Protein AF-A0A7U7GEY7-F1 (afdb_monomer_lite)

Sequence (68 aa):
MNKSPVLPVLEVRRWKRRGEPYAVYYAPDMAIRAHDHNYLLRLVSDRVALQTPTRFTLLPQFRSLDLH

pLDDT: mean 75.41, std 11.74, range [43.09, 90.19]

Foldseek 3Di:
DDDDPPDPPQPWDWADDPPDPDIDIHRPVVVVVVPPPCQVVLVVLQVVCVVCVVVDDDDPVSHHPPPD

Radius of gyration: 17.68 Å; chains: 1; bounding box: 32×44×42 Å

Structure (mmCIF, N/CA/C/O backbone):
data_AF-A0A7U7GEY7-F1
#
_entry.id   AF-A0A7U7GEY7-F1
#
loop_
_atom_site.group_PDB
_atom_site.id
_atom_site.type_symbol
_atom_site.label_atom_id
_atom_site.label_alt_id
_atom_site.label_comp_id
_atom_site.label_asym_id
_atom_site.label_e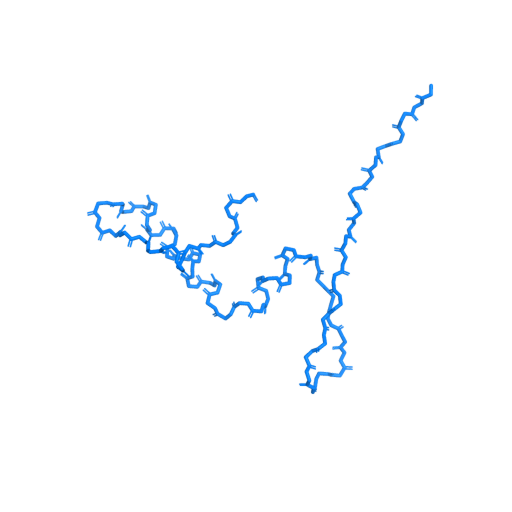ntity_id
_atom_site.label_seq_id
_atom_site.pdbx_PDB_ins_code
_atom_site.Cartn_x
_atom_site.Cartn_y
_atom_site.Cartn_z
_atom_site.occupancy
_atom_site.B_iso_or_equiv
_atom_site.auth_seq_id
_atom_site.auth_comp_id
_atom_site.auth_asym_id
_atom_site.auth_atom_id
_atom_site.pdbx_PDB_model_num
ATOM 1 N N . MET A 1 1 ? -10.256 36.334 -22.811 1.00 45.66 1 MET A N 1
ATOM 2 C CA . MET A 1 1 ? -9.141 35.363 -22.887 1.00 45.66 1 MET A CA 1
ATOM 3 C C . MET A 1 1 ? -9.565 34.108 -22.144 1.00 45.66 1 MET A C 1
ATOM 5 O O . MET A 1 1 ? -9.662 34.142 -20.924 1.00 45.66 1 MET A O 1
ATOM 9 N N . ASN A 1 2 ? -9.899 33.044 -22.875 1.00 43.09 2 ASN A N 1
ATOM 10 C CA . ASN A 1 2 ? -10.280 31.761 -22.285 1.00 43.09 2 ASN A CA 1
ATOM 11 C C . ASN A 1 2 ? -9.024 31.096 -21.715 1.00 43.09 2 ASN A C 1
ATOM 13 O O . ASN A 1 2 ? -8.080 30.833 -22.456 1.00 43.09 2 ASN A O 1
ATOM 17 N N . LYS A 1 3 ? -8.994 30.863 -20.400 1.00 47.84 3 LYS A N 1
ATOM 18 C CA . LYS A 1 3 ? -7.960 30.036 -19.772 1.00 47.84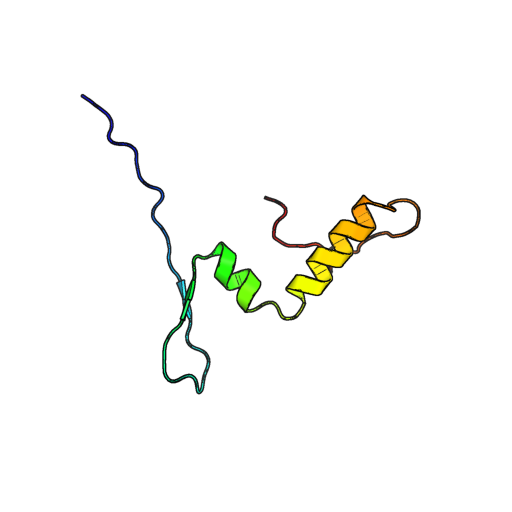 3 LYS A CA 1
ATOM 19 C C . LYS A 1 3 ? -8.211 28.597 -20.216 1.00 47.84 3 LYS A C 1
ATOM 21 O O . LYS A 1 3 ? -9.216 28.010 -19.825 1.00 47.84 3 LYS A O 1
ATOM 26 N N . SER A 1 4 ? -7.336 28.056 -21.060 1.00 51.44 4 SER A N 1
ATOM 27 C CA . SER A 1 4 ? -7.334 26.625 -21.362 1.00 51.44 4 SER A CA 1
ATOM 28 C C . SER A 1 4 ? -7.203 25.840 -20.051 1.00 51.44 4 SER A C 1
ATOM 30 O O . SER A 1 4 ? -6.389 26.232 -19.208 1.00 51.44 4 SER A O 1
ATOM 32 N N . PRO A 1 5 ? -7.982 24.766 -19.840 1.00 54.25 5 PRO A N 1
ATOM 33 C CA . PRO A 1 5 ? -7.818 23.931 -18.662 1.00 54.25 5 PRO A CA 1
ATOM 34 C C . PRO A 1 5 ? -6.416 23.319 -18.700 1.00 54.25 5 PRO A C 1
ATOM 36 O O . PRO A 1 5 ? -6.044 22.652 -19.666 1.00 54.25 5 PRO A O 1
ATOM 39 N N . VAL A 1 6 ? -5.618 23.592 -17.667 1.00 59.12 6 VAL A N 1
ATOM 40 C CA . VAL A 1 6 ? -4.332 22.925 -17.460 1.00 59.12 6 VAL A CA 1
ATOM 41 C C . VAL A 1 6 ? -4.655 21.458 -17.210 1.00 59.12 6 VAL A C 1
ATOM 43 O O . VAL A 1 6 ? -5.184 21.107 -16.157 1.00 59.12 6 VAL A O 1
ATOM 46 N N . LEU A 1 7 ? -4.408 20.613 -18.211 1.00 55.09 7 LEU A N 1
ATOM 47 C CA . LEU A 1 7 ? -4.487 19.170 -18.036 1.00 55.09 7 LEU A CA 1
ATOM 48 C C . LEU A 1 7 ? -3.458 18.778 -16.969 1.00 55.09 7 LEU A C 1
ATOM 50 O O . LEU A 1 7 ? -2.327 19.272 -17.035 1.00 55.09 7 LEU A O 1
ATOM 54 N N . PRO A 1 8 ? -3.818 17.934 -15.985 1.00 56.34 8 PRO A N 1
ATOM 55 C CA . PRO A 1 8 ? -2.842 17.441 -15.030 1.00 56.34 8 PRO A CA 1
ATOM 56 C C . PRO A 1 8 ? -1.731 16.777 -15.837 1.00 56.34 8 PRO A C 1
ATOM 58 O O . PRO A 1 8 ? -1.993 15.886 -16.649 1.00 56.34 8 PRO A O 1
ATOM 61 N N . VAL A 1 9 ? -0.501 17.266 -15.678 1.00 59.28 9 VAL A N 1
ATOM 62 C CA . VAL A 1 9 ? 0.663 16.621 -16.274 1.00 59.28 9 VAL A CA 1
ATOM 63 C C . VAL A 1 9 ? 0.671 15.209 -15.707 1.00 59.28 9 VAL A C 1
ATOM 65 O O . VAL A 1 9 ? 0.884 15.021 -14.512 1.00 59.28 9 VAL A O 1
ATOM 68 N N . LEU A 1 10 ? 0.358 14.225 -16.552 1.00 57.00 10 LEU A N 1
ATOM 69 C CA . LEU A 1 10 ? 0.534 12.816 -16.234 1.00 57.00 10 LEU A CA 1
ATOM 70 C C . LEU A 1 10 ? 2.040 12.608 -16.113 1.00 57.00 10 LEU A C 1
ATOM 72 O O . LEU A 1 10 ? 2.733 12.307 -17.083 1.00 57.00 10 LEU A O 1
ATOM 76 N N . GLU A 1 11 ? 2.570 12.851 -14.918 1.00 65.25 11 GLU A N 1
ATOM 77 C CA . GLU A 1 11 ? 3.888 12.364 -14.570 1.00 65.25 11 GLU A CA 1
ATOM 78 C C . GLU A 1 11 ? 3.814 10.847 -14.715 1.00 65.25 11 GLU A C 1
ATOM 80 O O . GLU A 1 11 ? 2.960 10.201 -14.119 1.00 65.25 11 GLU A O 1
ATOM 85 N N . VAL A 1 12 ? 4.642 10.269 -15.579 1.00 66.75 12 VAL A N 1
ATOM 86 C CA . VAL A 1 12 ? 4.729 8.821 -15.762 1.00 66.75 12 VAL A CA 1
ATOM 87 C C . VAL A 1 12 ? 6.142 8.424 -15.381 1.00 66.75 12 VAL A C 1
ATOM 89 O O . VAL A 1 12 ? 7.116 8.887 -15.976 1.00 66.75 12 VAL A O 1
ATOM 92 N N . ARG A 1 13 ? 6.274 7.574 -14.364 1.00 68.12 13 ARG A N 1
ATOM 93 C CA . ARG A 1 13 ? 7.572 7.080 -13.908 1.00 68.12 13 ARG A CA 1
ATOM 94 C C . ARG A 1 13 ? 7.923 5.810 -14.668 1.00 68.12 13 ARG A C 1
ATOM 96 O O . ARG A 1 13 ? 7.170 4.837 -14.684 1.00 68.12 13 ARG A O 1
ATOM 103 N N . ARG A 1 14 ? 9.099 5.828 -15.295 1.00 74.62 14 ARG A N 1
ATOM 104 C CA . ARG A 1 14 ? 9.694 4.654 -15.934 1.00 74.62 14 ARG A CA 1
ATOM 105 C C . ARG A 1 14 ? 10.296 3.753 -14.863 1.00 74.62 14 ARG A C 1
ATOM 107 O O . ARG A 1 14 ? 11.200 4.169 -14.142 1.00 74.62 14 ARG A O 1
ATOM 114 N N . TRP A 1 15 ? 9.864 2.502 -14.835 1.00 70.50 15 TRP A N 1
ATOM 115 C CA . TRP A 1 15 ? 10.448 1.457 -14.009 1.00 70.50 15 TRP A CA 1
ATOM 116 C C . TRP A 1 15 ? 11.092 0.373 -14.872 1.00 70.50 15 TRP A C 1
ATOM 118 O O . TRP A 1 15 ? 10.561 -0.027 -15.908 1.00 70.50 15 TRP A O 1
ATOM 128 N N . LYS A 1 16 ? 12.253 -0.130 -14.448 1.00 73.56 16 LYS A N 1
ATOM 129 C CA . LYS A 1 16 ? 12.922 -1.260 -15.100 1.00 73.56 16 LYS A CA 1
ATOM 130 C C . LYS A 1 16 ? 13.495 -2.187 -14.036 1.00 73.56 16 LYS A C 1
ATOM 132 O O . LYS A 1 16 ? 14.524 -1.888 -13.436 1.00 73.56 16 LYS A O 1
ATOM 137 N N . ARG A 1 17 ? 12.834 -3.324 -13.813 1.00 72.06 17 ARG A N 1
ATOM 138 C CA . ARG A 1 17 ? 13.362 -4.388 -12.953 1.00 72.06 17 ARG A CA 1
ATOM 139 C C . ARG A 1 17 ? 14.514 -5.097 -13.674 1.00 72.06 17 ARG A C 1
ATOM 141 O O . ARG A 1 17 ? 14.477 -5.293 -14.888 1.00 72.06 17 ARG A O 1
ATOM 148 N N . ARG A 1 18 ? 15.559 -5.473 -12.934 1.00 75.25 18 ARG A N 1
ATOM 149 C CA . ARG A 1 18 ? 16.703 -6.213 -13.488 1.00 75.25 18 ARG A CA 1
ATOM 150 C C . ARG A 1 18 ? 16.223 -7.572 -14.017 1.00 75.25 18 ARG A C 1
ATOM 152 O O . ARG A 1 18 ? 15.647 -8.336 -13.252 1.00 75.25 18 ARG A O 1
ATOM 159 N N . GLY A 1 19 ? 16.470 -7.847 -15.298 1.00 78.50 19 GLY A N 1
ATOM 160 C CA . GLY A 1 19 ? 16.063 -9.089 -15.971 1.00 78.50 19 GLY A CA 1
ATOM 161 C C . GLY A 1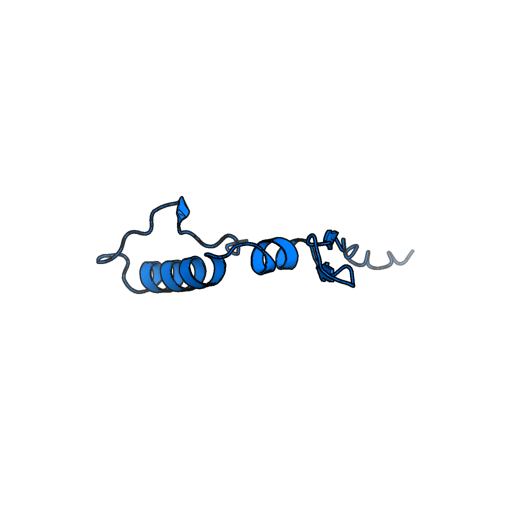 19 ? 14.781 -8.993 -16.807 1.00 78.50 19 GLY A C 1
ATOM 162 O O . GLY A 1 19 ? 14.522 -9.904 -17.582 1.00 78.50 19 GLY A O 1
ATOM 163 N N . GLU A 1 20 ? 14.020 -7.898 -16.717 1.00 80.50 20 GLU A N 1
ATOM 164 C CA . GLU A 1 20 ? 12.831 -7.695 -17.557 1.00 80.50 20 GLU A CA 1
ATOM 165 C C . GLU A 1 20 ? 13.215 -7.179 -18.959 1.00 80.50 20 GLU A C 1
ATOM 167 O O . GLU A 1 20 ? 14.033 -6.250 -19.066 1.00 80.50 20 GLU A O 1
ATOM 172 N N . PRO A 1 21 ? 12.622 -7.728 -20.040 1.00 83.25 21 PRO A N 1
ATOM 173 C CA . PRO A 1 21 ? 12.922 -7.319 -21.412 1.00 83.25 21 PRO A CA 1
ATOM 174 C C . PRO A 1 21 ? 12.433 -5.899 -21.729 1.00 83.25 21 PRO A C 1
ATOM 176 O O . PRO A 1 21 ? 13.026 -5.220 -22.568 1.00 83.25 21 PRO A O 1
ATOM 179 N N . TYR A 1 22 ? 11.408 -5.410 -21.023 1.00 80.06 22 TYR A N 1
ATOM 180 C CA . TYR A 1 22 ? 10.786 -4.112 -21.283 1.00 80.06 22 TYR A CA 1
ATOM 181 C C . TYR A 1 22 ? 10.682 -3.261 -20.015 1.00 80.06 22 TYR A C 1
ATOM 183 O O . TYR A 1 22 ? 10.584 -3.767 -18.898 1.00 80.06 22 TYR A O 1
ATOM 191 N N . ALA A 1 23 ? 10.734 -1.939 -20.190 1.00 79.12 23 ALA A N 1
ATOM 192 C CA . ALA A 1 23 ? 10.440 -1.010 -19.106 1.00 79.12 23 ALA A CA 1
ATOM 193 C C . ALA A 1 23 ? 8.923 -0.902 -18.931 1.00 79.12 23 ALA A C 1
ATOM 195 O O . ALA A 1 23 ? 8.196 -0.822 -19.920 1.00 79.12 23 ALA A O 1
ATOM 196 N N . VAL A 1 24 ? 8.467 -0.867 -17.682 1.00 79.00 24 VAL A N 1
ATOM 197 C CA . VAL A 1 24 ? 7.059 -0.651 -17.354 1.00 79.00 24 VAL A CA 1
ATOM 198 C C . VAL A 1 24 ? 6.873 0.800 -16.943 1.00 79.00 24 VAL A C 1
ATOM 200 O O . VAL A 1 24 ? 7.729 1.390 -16.281 1.00 79.00 24 VAL A O 1
ATOM 203 N N . TYR A 1 25 ? 5.767 1.387 -17.372 1.00 80.12 25 TYR A N 1
ATOM 204 C CA . TYR A 1 25 ? 5.453 2.788 -17.153 1.00 80.12 25 TYR A CA 1
ATOM 205 C C . TYR A 1 25 ? 4.202 2.867 -16.292 1.00 80.12 25 TYR A C 1
ATOM 207 O O . TYR A 1 25 ? 3.165 2.321 -16.659 1.00 80.12 25 TYR A O 1
ATOM 215 N N . TYR A 1 26 ? 4.313 3.538 -15.150 1.00 76.94 26 TYR A N 1
ATOM 216 C CA . TYR A 1 26 ? 3.210 3.728 -14.217 1.00 76.94 26 TYR A CA 1
ATOM 217 C C . TYR A 1 26 ? 3.039 5.212 -13.920 1.00 76.94 26 TYR A C 1
ATOM 219 O O . TYR A 1 26 ? 4.020 5.960 -13.861 1.00 76.94 26 TYR A O 1
ATOM 227 N N . ALA A 1 27 ? 1.804 5.631 -13.662 1.00 79.38 27 ALA A N 1
ATOM 228 C CA . ALA A 1 27 ? 1.589 6.864 -12.922 1.00 79.38 27 ALA A CA 1
ATOM 229 C C . ALA A 1 27 ? 2.217 6.725 -11.505 1.00 79.38 27 ALA A C 1
ATOM 231 O O . ALA A 1 27 ? 2.305 5.604 -10.987 1.00 79.38 27 ALA A O 1
ATOM 232 N N . PRO A 1 28 ? 2.744 7.805 -10.892 1.00 73.19 28 PRO A N 1
ATOM 233 C CA . PRO A 1 28 ? 3.463 7.764 -9.621 1.00 73.19 28 PRO A CA 1
ATOM 234 C C . PRO A 1 28 ? 2.712 7.041 -8.502 1.00 73.19 28 PRO A C 1
ATOM 236 O O . PRO A 1 28 ? 3.320 6.292 -7.741 1.00 73.19 28 PRO A O 1
ATOM 239 N N . ASP A 1 29 ? 1.397 7.223 -8.445 1.00 73.62 29 ASP A N 1
ATOM 240 C CA . ASP A 1 29 ? 0.475 6.567 -7.520 1.00 73.62 29 ASP A CA 1
ATOM 241 C C . ASP A 1 29 ? 0.406 5.047 -7.751 1.00 73.62 29 ASP A C 1
ATOM 243 O O . ASP A 1 29 ? 0.388 4.265 -6.805 1.00 73.62 29 ASP A O 1
ATOM 247 N N . MET A 1 30 ? 0.426 4.591 -9.005 1.00 77.12 30 MET A N 1
ATOM 248 C CA . MET A 1 30 ? 0.455 3.162 -9.333 1.00 77.12 30 MET A CA 1
ATOM 249 C C . MET A 1 30 ? 1.825 2.525 -9.097 1.00 77.12 30 MET A C 1
ATOM 251 O O . MET A 1 30 ? 1.890 1.358 -8.718 1.00 77.12 30 MET A O 1
ATOM 255 N N . ALA A 1 31 ? 2.917 3.270 -9.287 1.00 75.75 31 ALA A N 1
ATOM 256 C CA . ALA A 1 31 ? 4.272 2.748 -9.102 1.00 75.75 31 ALA A CA 1
ATOM 257 C C . ALA A 1 31 ? 4.508 2.265 -7.661 1.00 75.75 31 ALA A C 1
ATOM 259 O O . ALA A 1 31 ? 5.143 1.235 -7.445 1.00 75.75 31 ALA A O 1
ATOM 260 N N . ILE A 1 32 ? 3.963 2.986 -6.676 1.00 75.31 32 ILE A N 1
ATOM 261 C CA . ILE A 1 32 ? 4.034 2.606 -5.259 1.00 75.31 32 ILE A CA 1
ATOM 262 C C . ILE A 1 32 ? 3.289 1.283 -5.032 1.00 75.31 32 ILE A C 1
ATOM 264 O O . ILE A 1 32 ? 3.836 0.354 -4.438 1.00 75.31 32 ILE A O 1
ATOM 268 N N . ARG A 1 33 ? 2.075 1.165 -5.581 1.00 80.38 33 ARG A N 1
ATOM 269 C CA . ARG A 1 33 ? 1.213 -0.020 -5.450 1.00 80.38 33 ARG A CA 1
ATOM 270 C C . ARG A 1 33 ? 1.804 -1.262 -6.114 1.00 80.38 33 ARG A C 1
ATOM 272 O O . ARG A 1 33 ? 1.755 -2.346 -5.548 1.00 80.38 33 ARG A O 1
ATOM 279 N N . ALA A 1 34 ? 2.406 -1.104 -7.291 1.00 77.38 34 ALA A N 1
ATOM 280 C CA . ALA A 1 34 ? 2.978 -2.206 -8.066 1.00 77.38 34 ALA A CA 1
ATOM 281 C C . ALA A 1 34 ? 4.243 -2.821 -7.436 1.00 77.38 34 ALA A C 1
ATOM 283 O O . ALA A 1 34 ? 4.663 -3.912 -7.831 1.00 77.38 34 ALA A O 1
ATOM 284 N N . HIS A 1 35 ? 4.884 -2.122 -6.495 1.00 78.38 35 HIS A N 1
ATOM 285 C CA . HIS A 1 35 ? 6.176 -2.526 -5.930 1.00 78.38 35 HIS A CA 1
ATOM 286 C C . HIS A 1 35 ? 6.161 -2.744 -4.414 1.00 78.38 35 HIS A C 1
ATOM 288 O O . HIS A 1 35 ? 7.103 -3.334 -3.875 1.00 78.38 35 HIS A O 1
ATOM 294 N N . ASP A 1 36 ? 5.094 -2.346 -3.724 1.00 81.50 36 ASP A N 1
ATOM 295 C CA . ASP A 1 36 ? 4.868 -2.730 -2.337 1.00 81.50 36 ASP A CA 1
ATOM 296 C C . ASP A 1 36 ? 4.252 -4.138 -2.263 1.00 81.50 36 ASP A C 1
ATOM 298 O O . ASP A 1 36 ? 3.069 -4.353 -2.516 1.00 81.50 36 ASP A O 1
ATOM 302 N N . HIS A 1 37 ? 5.068 -5.115 -1.863 1.00 83.81 37 HIS A N 1
ATOM 303 C CA . HIS A 1 37 ? 4.654 -6.514 -1.722 1.00 83.81 37 HIS A CA 1
ATOM 304 C C . HIS A 1 37 ? 3.580 -6.711 -0.641 1.00 83.81 37 HIS A C 1
ATOM 306 O O . HIS A 1 37 ? 2.865 -7.709 -0.660 1.00 83.81 37 HIS A O 1
ATOM 312 N N . ASN A 1 38 ? 3.453 -5.764 0.293 1.00 85.75 38 ASN A N 1
ATOM 313 C CA . ASN A 1 38 ? 2.461 -5.804 1.361 1.00 85.75 38 ASN A CA 1
ATOM 314 C C . ASN A 1 38 ? 1.232 -4.945 1.051 1.00 85.75 38 ASN A C 1
ATOM 316 O O . ASN A 1 38 ? 0.351 -4.840 1.902 1.00 85.75 38 ASN A O 1
ATOM 320 N N . TYR A 1 39 ? 1.146 -4.345 -0.139 1.00 84.50 39 TYR A N 1
ATOM 321 C CA . TYR A 1 39 ? 0.095 -3.389 -0.485 1.00 84.50 39 TYR A CA 1
ATOM 322 C C . TYR A 1 39 ? -1.317 -3.939 -0.235 1.00 84.50 39 TYR A C 1
ATOM 324 O O . TYR A 1 39 ? -2.098 -3.346 0.508 1.00 84.50 39 TYR A O 1
ATOM 332 N N . LEU A 1 40 ? -1.624 -5.124 -0.776 1.00 83.69 40 LEU A N 1
ATOM 333 C CA . LEU A 1 40 ? -2.936 -5.757 -0.596 1.00 83.69 40 LEU A CA 1
ATOM 334 C C . LEU A 1 40 ? -3.228 -6.073 0.875 1.00 83.69 40 LEU A C 1
ATOM 336 O O . LEU A 1 40 ? -4.351 -5.881 1.338 1.00 83.69 40 LEU A O 1
ATOM 340 N N . LEU A 1 41 ? -2.216 -6.525 1.621 1.00 87.44 41 LEU A N 1
ATOM 341 C CA . LEU A 1 41 ? -2.368 -6.834 3.039 1.00 87.44 41 LEU A CA 1
ATOM 342 C C . LEU A 1 41 ? -2.669 -5.569 3.849 1.00 87.44 41 LEU A C 1
ATOM 344 O O . LEU A 1 41 ? -3.561 -5.591 4.696 1.00 87.44 41 LEU A O 1
ATOM 348 N N . ARG A 1 42 ? -1.974 -4.462 3.566 1.00 87.31 42 ARG A N 1
ATOM 349 C CA . ARG A 1 42 ? -2.228 -3.155 4.188 1.00 87.31 42 ARG A CA 1
ATOM 350 C C . ARG A 1 42 ? -3.642 -2.661 3.889 1.00 87.31 42 ARG A C 1
ATOM 352 O O . ARG A 1 42 ? -4.352 -2.269 4.807 1.00 87.31 42 ARG A O 1
ATOM 359 N N . LEU A 1 43 ? -4.092 -2.786 2.640 1.00 86.12 43 LEU A N 1
ATOM 360 C CA . LEU A 1 43 ? -5.435 -2.376 2.217 1.00 86.12 43 LEU A CA 1
ATOM 361 C C . LEU A 1 43 ? -6.551 -3.158 2.934 1.00 86.12 43 LEU A C 1
ATOM 363 O O . LEU A 1 43 ? -7.536 -2.580 3.394 1.00 86.12 43 LEU A O 1
ATOM 367 N N . VAL A 1 44 ? -6.392 -4.478 3.072 1.00 87.25 44 VAL A N 1
ATOM 368 C CA . VAL A 1 44 ? -7.338 -5.316 3.827 1.00 87.25 44 VAL A CA 1
ATOM 369 C C . VAL A 1 44 ? -7.299 -4.973 5.316 1.00 87.25 44 VAL A C 1
ATOM 371 O O . VAL A 1 44 ? -8.349 -4.871 5.951 1.00 87.25 44 VAL A O 1
ATOM 374 N N . SER A 1 45 ? -6.104 -4.756 5.866 1.00 86.88 45 SER A N 1
ATOM 375 C CA . SER A 1 45 ? -5.923 -4.442 7.284 1.00 8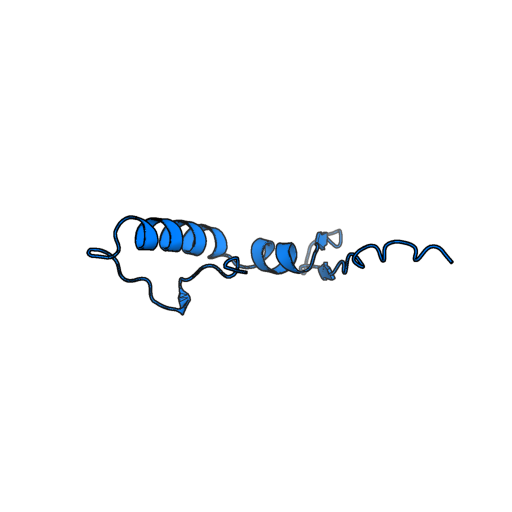6.88 45 SER A CA 1
ATOM 376 C C . SER A 1 45 ? -6.558 -3.099 7.659 1.00 86.88 45 SER A C 1
ATOM 378 O O . SER A 1 45 ? -7.242 -3.025 8.679 1.00 86.88 45 SER A O 1
ATOM 380 N N . ASP A 1 46 ? -6.421 -2.072 6.812 1.00 87.50 46 ASP A N 1
ATOM 381 C CA . ASP A 1 46 ? -7.124 -0.788 6.953 1.00 87.50 46 ASP A CA 1
ATOM 382 C C . ASP A 1 46 ? -8.639 -0.980 6.994 1.00 87.50 46 ASP A C 1
ATOM 384 O O . ASP A 1 46 ? -9.319 -0.466 7.885 1.00 87.50 46 ASP A O 1
ATOM 388 N N . ARG A 1 47 ? -9.181 -1.766 6.058 1.00 87.75 47 ARG A N 1
ATOM 389 C CA . ARG A 1 47 ? -10.624 -2.012 5.988 1.00 87.75 47 ARG A CA 1
ATOM 390 C C . ARG A 1 47 ? -11.153 -2.696 7.246 1.00 87.75 47 ARG A C 1
ATOM 392 O O . ARG A 1 47 ? -12.195 -2.295 7.759 1.00 87.75 47 ARG A O 1
ATOM 399 N N . VAL A 1 48 ? -10.444 -3.702 7.754 1.00 88.44 48 VAL A N 1
ATOM 400 C CA . VAL A 1 48 ? -10.825 -4.404 8.990 1.00 88.44 48 VAL A CA 1
ATOM 401 C C . VAL A 1 48 ? -10.735 -3.467 10.197 1.00 88.44 48 VAL A C 1
ATOM 403 O O . VAL A 1 48 ? -11.656 -3.433 11.012 1.00 88.44 48 VAL A O 1
ATOM 406 N N . ALA A 1 49 ? -9.679 -2.656 10.290 1.00 88.19 49 ALA A N 1
ATOM 407 C CA . ALA A 1 49 ? -9.518 -1.684 11.370 1.00 88.19 49 ALA A CA 1
ATOM 408 C C . ALA A 1 49 ? -10.664 -0.660 11.414 1.00 88.19 49 ALA A C 1
ATOM 410 O O . ALA A 1 49 ? -11.167 -0.349 12.492 1.00 88.19 49 ALA A O 1
ATOM 411 N N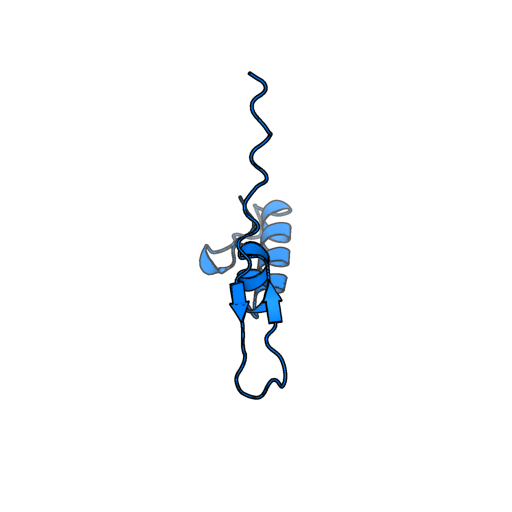 . LEU A 1 50 ? -11.124 -0.192 10.248 1.00 86.00 50 LEU A N 1
ATOM 412 C CA . LEU A 1 50 ? -12.282 0.701 10.137 1.00 86.00 50 LEU A CA 1
ATOM 413 C C . LEU A 1 50 ? -13.598 0.024 10.547 1.00 86.00 50 LEU A C 1
ATOM 415 O O . LEU A 1 50 ? -14.464 0.669 11.132 1.00 86.00 50 LEU A O 1
ATOM 419 N N . GLN A 1 51 ? -13.764 -1.265 10.246 1.00 90.19 51 GLN A N 1
ATOM 420 C CA . GLN A 1 51 ? -14.991 -2.008 10.548 1.00 90.19 51 GLN A CA 1
ATOM 421 C C . GLN A 1 51 ? -15.085 -2.448 12.013 1.00 90.19 51 GLN A C 1
ATOM 423 O O . GLN A 1 51 ? -16.186 -2.553 12.552 1.00 90.19 51 GLN A O 1
ATOM 428 N N . THR A 1 52 ? -13.953 -2.718 12.665 1.00 87.94 52 THR A N 1
ATOM 429 C CA . THR A 1 52 ? -13.919 -3.235 14.042 1.00 87.94 52 THR A CA 1
ATOM 430 C C . THR A 1 52 ? -12.901 -2.502 14.925 1.00 87.94 52 THR A C 1
ATOM 432 O O . THR A 1 52 ? -11.996 -3.138 15.474 1.00 87.94 52 THR A O 1
ATOM 435 N N . PRO A 1 53 ? -13.047 -1.180 15.129 1.00 82.81 53 PRO A N 1
ATOM 436 C CA . PRO A 1 53 ? -12.044 -0.365 15.823 1.00 82.81 53 PRO A CA 1
ATOM 437 C C . PRO A 1 53 ? -11.860 -0.739 17.301 1.00 82.81 53 PRO A C 1
ATOM 439 O O . PRO A 1 53 ? -10.815 -0.481 17.885 1.00 82.81 53 PRO A O 1
ATOM 442 N N . THR A 1 54 ? -12.853 -1.381 17.921 1.00 85.38 54 THR A N 1
ATOM 443 C CA . THR A 1 54 ? -12.782 -1.843 19.318 1.00 85.38 54 THR A CA 1
ATOM 444 C C . THR A 1 54 ? -12.057 -3.177 19.487 1.00 85.38 54 THR A C 1
ATOM 446 O O . THR A 1 54 ? -11.738 -3.559 20.609 1.00 85.38 54 THR A O 1
ATOM 449 N N . ARG A 1 55 ? -11.816 -3.908 18.392 1.00 82.31 55 ARG A N 1
ATOM 450 C CA . ARG A 1 55 ? -11.188 -5.241 18.402 1.00 82.31 55 ARG A CA 1
ATOM 451 C C . ARG A 1 55 ? -9.823 -5.257 17.738 1.00 82.31 55 ARG A C 1
ATOM 453 O O . ARG A 1 55 ? -9.041 -6.169 17.987 1.00 82.31 55 ARG A O 1
ATOM 460 N N . PHE A 1 56 ? -9.556 -4.285 16.877 1.00 80.31 56 PHE A N 1
ATOM 461 C CA . PHE A 1 56 ? -8.366 -4.274 16.056 1.00 80.31 56 PHE A CA 1
ATOM 462 C C . PHE A 1 56 ? -7.804 -2.860 15.947 1.00 80.31 56 PHE A C 1
ATOM 464 O O . PHE A 1 56 ? -8.458 -1.957 15.431 1.00 80.31 56 PHE A O 1
ATOM 471 N N . THR A 1 57 ? -6.564 -2.695 16.404 1.00 82.12 57 THR A N 1
ATOM 472 C CA . THR A 1 57 ? -5.820 -1.440 16.294 1.00 82.12 57 THR A CA 1
ATOM 473 C C . THR A 1 57 ? -4.700 -1.628 15.287 1.00 82.12 57 THR A C 1
ATOM 475 O O . THR A 1 57 ? -3.760 -2.389 15.521 1.00 82.12 57 THR A O 1
ATOM 478 N N . LEU A 1 58 ? -4.789 -0.924 14.162 1.00 82.69 58 LEU A N 1
ATOM 479 C CA . LEU A 1 58 ? -3.787 -1.010 13.111 1.00 82.69 58 LEU A CA 1
ATOM 480 C C . LEU A 1 58 ? -2.571 -0.138 13.432 1.00 82.69 58 LEU A C 1
ATOM 482 O O . LEU A 1 58 ? -2.685 1.086 13.570 1.00 82.69 58 LEU A O 1
ATOM 486 N N . LEU A 1 59 ? -1.397 -0.769 13.514 1.00 83.06 59 LEU A N 1
ATOM 487 C CA . LEU A 1 59 ? -0.143 -0.045 13.703 1.00 83.06 59 LEU A CA 1
ATOM 488 C C . LEU A 1 59 ? 0.200 0.790 12.454 1.00 83.06 59 LEU A C 1
ATOM 490 O O . LEU A 1 59 ? -0.116 0.370 11.337 1.00 83.06 59 LEU A O 1
ATOM 494 N N . PRO A 1 60 ? 0.877 1.942 12.607 1.00 81.69 60 PRO A N 1
ATOM 495 C CA . PRO A 1 60 ? 1.140 2.868 11.503 1.00 81.69 60 PRO A CA 1
ATOM 496 C C . PRO A 1 60 ? 1.801 2.235 10.270 1.00 81.69 60 PRO A C 1
ATOM 498 O O . PRO A 1 60 ? 1.434 2.563 9.149 1.00 81.69 60 PRO A O 1
ATOM 501 N N . GLN A 1 61 ? 2.722 1.285 10.453 1.00 79.12 61 GLN A N 1
ATOM 502 C CA . GLN A 1 61 ? 3.437 0.610 9.363 1.00 79.12 61 GLN A CA 1
ATOM 503 C C . GLN A 1 61 ? 2.566 -0.320 8.499 1.00 79.12 61 GLN A C 1
ATOM 505 O O . GLN A 1 61 ? 3.018 -0.775 7.443 1.00 79.12 61 GLN A O 1
ATOM 510 N N . PHE A 1 62 ? 1.349 -0.633 8.951 1.00 78.94 62 PHE A N 1
ATOM 511 C CA . PHE A 1 62 ? 0.388 -1.466 8.228 1.00 78.94 62 PHE A CA 1
ATOM 512 C C . PHE A 1 62 ? -0.762 -0.666 7.611 1.00 78.94 62 PHE A C 1
ATOM 514 O O . PHE A 1 62 ? -1.618 -1.268 6.967 1.00 78.94 62 PHE A O 1
ATOM 521 N N . ARG A 1 63 ? -0.774 0.662 7.774 1.00 80.06 63 ARG A N 1
ATOM 522 C CA . ARG A 1 63 ? -1.745 1.528 7.099 1.00 80.06 63 ARG A CA 1
ATOM 523 C C . ARG A 1 63 ? -1.484 1.556 5.597 1.00 80.06 63 ARG A C 1
ATOM 525 O O . ARG A 1 63 ? -0.326 1.528 5.170 1.00 80.06 63 ARG A O 1
ATOM 532 N N . SER A 1 64 ? -2.549 1.602 4.803 1.00 79.00 64 SER A N 1
ATOM 533 C CA . SER A 1 64 ? -2.447 1.855 3.368 1.00 79.00 64 SER A CA 1
ATOM 534 C C . SER A 1 64 ? -1.900 3.259 3.121 1.00 79.00 64 SER A C 1
ATOM 536 O O . SER A 1 64 ? -2.097 4.184 3.909 1.00 79.00 64 SER A O 1
ATOM 538 N N . LEU A 1 65 ? -1.223 3.413 1.986 1.00 76.19 65 LEU A N 1
ATOM 539 C CA . LEU A 1 65 ? -0.714 4.694 1.501 1.00 76.19 65 LEU A CA 1
ATOM 540 C C . LEU A 1 65 ? -1.741 5.447 0.634 1.00 76.19 65 LEU A C 1
ATOM 542 O O . LEU A 1 65 ? -1.462 6.562 0.211 1.00 76.19 65 LEU A O 1
ATOM 546 N N . ASP A 1 66 ? -2.920 4.863 0.386 1.00 70.88 66 ASP A N 1
ATOM 547 C CA . ASP A 1 66 ? -3.980 5.429 -0.469 1.00 70.88 66 ASP A CA 1
ATOM 548 C C . ASP A 1 66 ? -4.913 6.430 0.252 1.00 70.88 66 ASP A C 1
ATOM 550 O O . ASP A 1 66 ? -5.929 6.830 -0.306 1.00 70.88 66 ASP A O 1
ATOM 554 N N . LEU A 1 67 ? -4.633 6.817 1.503 1.00 58.44 67 LEU A N 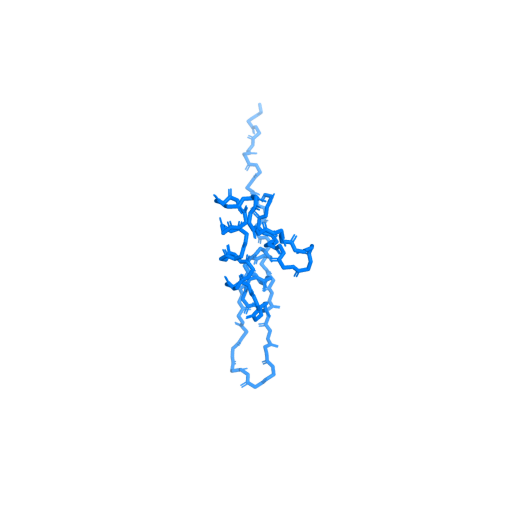1
ATOM 555 C CA . LEU A 1 67 ? -5.539 7.648 2.322 1.00 58.44 67 LEU A CA 1
ATOM 556 C C . LEU A 1 67 ? -5.572 9.152 1.947 1.00 58.44 67 LEU A C 1
ATOM 558 O O . LEU A 1 67 ? -5.939 9.981 2.783 1.00 58.44 67 LEU A O 1
ATOM 562 N N . HIS A 1 68 ? -5.233 9.516 0.707 1.00 51.72 68 HIS A N 1
ATOM 563 C CA . HIS A 1 68 ? -5.242 10.898 0.210 1.00 51.72 68 HIS A CA 1
ATOM 564 C C . HIS A 1 68 ? -5.950 11.031 -1.137 1.00 51.72 68 HIS A C 1
ATOM 566 O O . HIS A 1 68 ? -5.582 10.288 -2.073 1.00 51.72 68 HIS A O 1
#

Secondary structure (DSSP, 8-state):
------------EEE--TT-SS-EEE-HHHHHHHH-TTHHHHHHHHHHHHH-TTT----GGGS-S---

Organism: NCBI:txid1400861